Protein AF-A0A2G4SIT1-F1 (afdb_monomer_lite)

pLDDT: mean 75.6, std 15.59, range [47.19, 94.94]

InterPro domains:
  IPR000571 Zinc finger, CCCH-type [PF00642] (1-26)
  IPR000571 Zinc finger, CCCH-type [PF00642] (51-73)
  IPR000571 Zinc finger, CCCH-type [PS50103] (1-28)
  IPR000571 Zinc finger, CCCH-type [PS50103] (50-73)
  IPR000571 Zinc finger, CCCH-type [SM00356] (1-27)
  IPR000571 Zinc finger, CCCH-type [SM00356] (50-73)
  IPR036855 Zinc finger, CCCH-type superfamily [SSF90229] (1-31)
  IPR036855 Zinc finger, CCCH-type superfamily [SSF90229] (48-73)
  IPR045877 RNA-binding protein ZFP36-like [PTHR12547] (1-73)

Secondary structure (DSSP, 8-state):
---SB-HHHHHHS--TTGGG-SSBSSGGG--PPSSS------------TTTT-S--HHHHHHS--TTGGG---

Radius of gyration: 21.33 Å; chains: 1; bounding box: 47×39×37 Å

Sequence (73 aa):
YKTRLCERYETEGSCPYGPKCHFAHGIGELRGKPEGQAAKEESPAENNQLFKTKLCEKFMRERFCQYGPKCHF

Foldseek 3Di:
DQQAADVCCVPVVDDPCPPVDPHDSDPVSHDHDPDDDDDPDDDDDDDPPQAPPDPDVCCVVVVDDPCPPVDRD

Organism: NCBI:txid1340429

Structure (mmCIF, N/CA/C/O backbone):
data_AF-A0A2G4SIT1-F1
#
_entry.id   AF-A0A2G4SIT1-F1
#
loop_
_atom_site.group_PDB
_atom_site.id
_atom_site.type_symbol
_atom_site.label_atom_id
_atom_site.label_alt_id
_atom_site.label_comp_id
_atom_site.label_asym_id
_atom_site.label_entity_id
_atom_site.label_seq_id
_atom_site.pdbx_PDB_ins_code
_atom_site.Cartn_x
_atom_site.Cartn_y
_atom_site.Cartn_z
_atom_site.occupancy
_atom_site.B_iso_or_equiv
_atom_site.auth_seq_id
_atom_site.auth_comp_id
_atom_site.auth_asym_id
_atom_site.auth_atom_id
_atom_site.pdbx_PDB_model_num
ATOM 1 N N . TYR A 1 1 ? 5.847 -8.650 3.534 1.00 83.31 1 TYR A N 1
ATOM 2 C CA . TYR A 1 1 ? 6.736 -9.064 2.429 1.00 83.31 1 TYR A CA 1
ATOM 3 C C . TYR A 1 1 ? 5.850 -9.514 1.274 1.00 83.31 1 TYR A C 1
ATOM 5 O O . TYR A 1 1 ? 4.945 -10.297 1.537 1.00 83.31 1 TYR A O 1
ATOM 13 N N . LYS A 1 2 ? 6.047 -8.973 0.064 1.00 89.50 2 LYS A N 1
ATOM 14 C CA . LYS A 1 2 ? 5.240 -9.201 -1.154 1.00 89.50 2 LYS A CA 1
ATOM 15 C C . LYS A 1 2 ? 3.753 -8.821 -1.038 1.00 89.50 2 LYS A C 1
ATOM 17 O O . LYS A 1 2 ? 2.879 -9.569 -1.443 1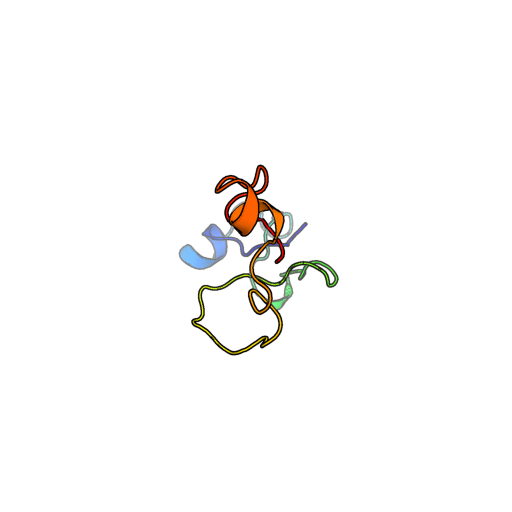.00 89.50 2 LYS A O 1
ATOM 22 N N . THR A 1 3 ? 3.462 -7.653 -0.466 1.00 88.62 3 THR A N 1
ATOM 23 C CA . THR A 1 3 ? 2.086 -7.140 -0.261 1.00 88.62 3 THR A CA 1
ATOM 24 C C . THR A 1 3 ? 1.612 -6.170 -1.349 1.00 88.62 3 THR A C 1
ATOM 26 O O . THR A 1 3 ? 0.479 -5.703 -1.297 1.00 88.62 3 THR A O 1
ATOM 29 N N . ARG A 1 4 ? 2.491 -5.808 -2.289 1.00 90.94 4 ARG A N 1
ATOM 30 C CA . ARG A 1 4 ? 2.221 -4.961 -3.463 1.00 90.94 4 ARG A CA 1
ATOM 31 C C . ARG A 1 4 ? 3.013 -5.496 -4.657 1.00 90.94 4 ARG A C 1
ATOM 33 O O . ARG A 1 4 ? 4.027 -6.172 -4.443 1.00 90.94 4 ARG A O 1
ATOM 40 N N . LEU A 1 5 ? 2.548 -5.202 -5.870 1.00 93.06 5 LEU A N 1
ATOM 41 C CA . LEU A 1 5 ? 3.236 -5.556 -7.113 1.00 93.06 5 LEU A CA 1
ATOM 42 C C . LEU A 1 5 ? 4.533 -4.754 -7.270 1.00 93.06 5 LEU A C 1
ATOM 44 O O . LEU A 1 5 ? 4.673 -3.648 -6.751 1.00 93.06 5 LEU A O 1
ATOM 48 N N . CYS A 1 6 ? 5.511 -5.358 -7.933 1.00 94.94 6 CYS A N 1
ATOM 49 C CA . CYS A 1 6 ? 6.777 -4.731 -8.264 1.00 94.94 6 CYS A CA 1
ATOM 50 C C . CYS A 1 6 ? 6.616 -3.936 -9.557 1.00 94.94 6 CYS A C 1
ATOM 52 O O . CYS A 1 6 ? 6.646 -4.517 -10.637 1.00 94.94 6 CYS A O 1
ATOM 54 N N . GLU A 1 7 ? 6.516 -2.615 -9.438 1.00 93.62 7 GLU A N 1
ATOM 55 C CA . GLU A 1 7 ? 6.351 -1.708 -10.582 1.00 93.62 7 GLU A CA 1
ATOM 56 C C . GLU A 1 7 ? 7.440 -1.909 -11.638 1.00 93.62 7 GLU A C 1
ATOM 58 O O . GLU A 1 7 ? 7.155 -1.961 -12.823 1.00 93.62 7 GLU A O 1
ATOM 63 N N . ARG A 1 8 ? 8.693 -2.100 -11.212 1.00 94.06 8 ARG A N 1
ATOM 64 C CA . ARG A 1 8 ? 9.812 -2.316 -12.134 1.00 94.06 8 ARG A CA 1
ATOM 65 C C . ARG A 1 8 ? 9.672 -3.604 -12.945 1.00 94.06 8 ARG A C 1
ATOM 67 O O . ARG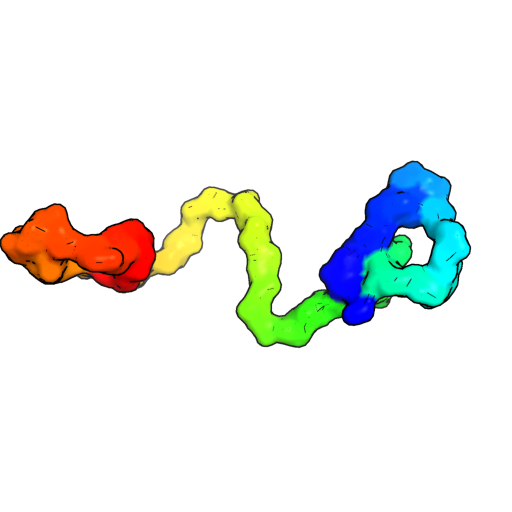 A 1 8 ? 9.931 -3.621 -14.139 1.00 94.06 8 ARG A O 1
ATOM 74 N N . TYR A 1 9 ? 9.279 -4.690 -12.284 1.00 94.62 9 TYR A N 1
ATOM 75 C CA . TYR A 1 9 ? 9.053 -5.952 -12.979 1.00 94.62 9 TYR A CA 1
ATOM 76 C C . TYR A 1 9 ? 7.847 -5.852 -13.919 1.00 94.62 9 TYR A C 1
ATOM 78 O O . TYR A 1 9 ? 7.850 -6.461 -14.978 1.00 94.62 9 TYR A O 1
ATOM 86 N N . GLU A 1 10 ? 6.839 -5.063 -13.551 1.00 92.00 10 GLU A N 1
ATOM 87 C CA . GLU A 1 10 ? 5.656 -4.817 -14.373 1.00 92.00 10 GLU A CA 1
ATOM 88 C C . GLU A 1 10 ? 5.964 -3.962 -15.612 1.00 92.00 10 GLU A C 1
ATOM 90 O O . GLU A 1 10 ? 5.487 -4.275 -16.699 1.00 92.00 10 GLU A O 1
ATOM 95 N N . THR A 1 11 ? 6.795 -2.924 -15.481 1.00 93.00 11 THR A N 1
ATOM 96 C CA . THR A 1 11 ? 7.138 -2.020 -16.590 1.00 93.00 11 THR A CA 1
ATOM 97 C C . THR A 1 11 ? 8.281 -2.533 -17.463 1.00 93.00 11 THR A C 1
ATOM 99 O O . THR A 1 11 ? 8.210 -2.426 -18.684 1.00 93.00 11 THR A O 1
ATOM 102 N N . GLU A 1 12 ? 9.337 -3.090 -16.865 1.00 93.00 12 GLU A N 1
ATOM 103 C CA . GLU A 1 12 ? 10.546 -3.540 -17.571 1.00 93.00 12 GLU A CA 1
ATOM 104 C C . GLU A 1 12 ? 10.558 -5.059 -17.830 1.00 93.00 12 GLU A C 1
ATOM 106 O O . GLU A 1 12 ? 11.428 -5.558 -18.544 1.00 93.00 12 GLU A O 1
ATOM 111 N N . GLY A 1 13 ? 9.646 -5.831 -17.225 1.00 90.75 13 GLY A N 1
ATOM 112 C CA . GLY A 1 13 ? 9.652 -7.302 -17.287 1.00 90.75 13 GLY A CA 1
ATOM 113 C C . GLY A 1 13 ? 10.779 -7.962 -16.480 1.00 90.75 13 GLY A C 1
ATOM 114 O O . GLY A 1 13 ? 10.909 -9.187 -16.465 1.00 90.75 13 GLY A O 1
ATOM 115 N N . 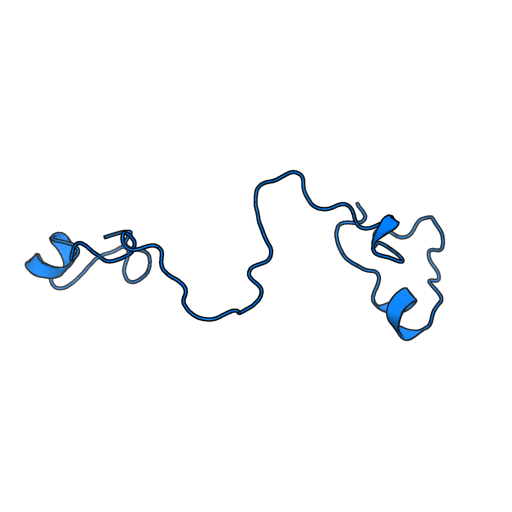SER A 1 14 ? 11.623 -7.167 -15.816 1.00 92.06 14 SER A N 1
ATOM 116 C CA . SER A 1 14 ? 12.800 -7.623 -15.081 1.00 92.06 14 SER A CA 1
ATOM 117 C C . SER A 1 14 ? 13.019 -6.791 -13.822 1.00 92.06 14 SER A C 1
ATOM 119 O O . SER A 1 14 ? 12.712 -5.604 -13.757 1.00 92.06 14 SER A O 1
ATOM 121 N N . CYS A 1 15 ? 13.563 -7.425 -12.785 1.00 94.75 15 CYS A N 1
ATOM 122 C CA . CYS A 1 15 ? 13.830 -6.784 -11.506 1.00 94.75 15 CYS A CA 1
ATOM 123 C C . CYS A 1 15 ? 15.257 -7.105 -1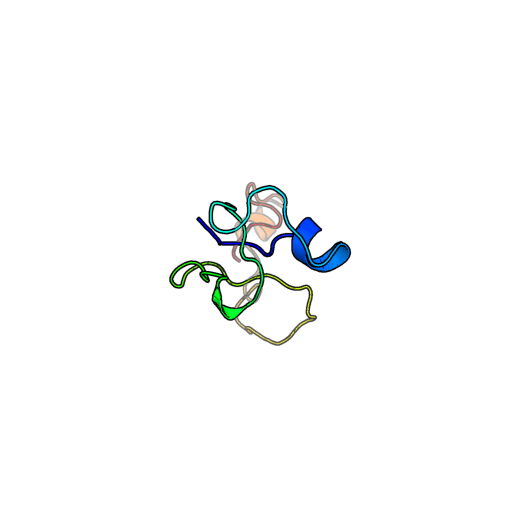1.046 1.00 94.75 15 CYS A C 1
ATOM 125 O O . CYS A 1 15 ? 15.606 -8.285 -10.942 1.00 94.75 15 CYS A O 1
ATOM 127 N N . PRO A 1 16 ? 16.077 -6.099 -10.685 1.00 94.44 16 PRO A N 1
ATOM 128 C CA . PRO A 1 16 ? 17.468 -6.302 -10.278 1.00 94.44 16 PRO A CA 1
ATOM 129 C C . PRO A 1 16 ? 17.589 -7.084 -8.964 1.00 94.44 16 PRO A C 1
ATOM 131 O O . PRO A 1 16 ? 18.626 -7.677 -8.684 1.00 94.44 16 PRO A O 1
ATOM 134 N N . TYR A 1 17 ? 16.526 -7.108 -8.153 1.00 92.25 17 TYR A N 1
ATOM 135 C CA . TYR A 1 17 ? 16.480 -7.864 -6.902 1.00 92.25 17 TYR A CA 1
ATOM 136 C C . TYR A 1 17 ? 16.155 -9.350 -7.110 1.00 92.25 17 TYR A C 1
ATOM 138 O O . TYR A 1 17 ? 16.286 -10.142 -6.171 1.00 92.25 17 TYR A O 1
ATOM 146 N N . GLY A 1 18 ? 15.723 -9.736 -8.317 1.00 90.81 18 GLY A N 1
ATOM 147 C CA . GLY A 1 18 ? 15.349 -11.105 -8.658 1.00 90.81 18 GLY A CA 1
ATOM 148 C C . GLY A 1 18 ? 14.405 -11.731 -7.616 1.00 90.81 18 GLY A C 1
ATOM 149 O O . GLY A 1 18 ? 13.491 -11.062 -7.130 1.00 90.81 18 GLY A O 1
ATOM 150 N N . PRO A 1 19 ? 14.621 -12.990 -7.196 1.00 89.06 19 PRO A N 1
ATOM 151 C CA . PRO A 1 19 ? 13.729 -13.676 -6.257 1.00 89.06 19 PRO A CA 1
ATOM 152 C C . PRO A 1 19 ? 13.742 -13.082 -4.839 1.00 89.06 19 PRO A C 1
ATOM 154 O O . PRO A 1 19 ? 12.845 -13.365 -4.048 1.00 89.06 19 PRO A O 1
ATOM 157 N N . LYS A 1 20 ? 14.733 -12.243 -4.505 1.00 92.25 20 LYS A N 1
ATOM 158 C CA . LYS A 1 20 ? 14.828 -11.567 -3.202 1.00 92.25 20 LYS A CA 1
ATOM 159 C C . LYS A 1 20 ? 13.967 -10.303 -3.128 1.00 92.25 20 LYS A C 1
ATOM 161 O O . LYS A 1 20 ? 13.906 -9.679 -2.069 1.00 92.25 20 LYS A O 1
ATOM 166 N N . CYS A 1 21 ? 13.300 -9.923 -4.220 1.00 93.88 21 CYS A N 1
ATOM 167 C CA . CYS A 1 21 ? 12.451 -8.742 -4.265 1.00 93.88 21 CYS A CA 1
ATOM 168 C C . CYS A 1 21 ? 11.385 -8.761 -3.156 1.00 93.88 21 CYS A C 1
ATOM 170 O O . CYS A 1 21 ? 10.655 -9.737 -2.970 1.00 93.88 21 CYS A O 1
ATOM 172 N N . HIS A 1 22 ? 11.289 -7.649 -2.422 1.00 92.81 22 HIS A N 1
ATOM 173 C CA . HIS A 1 22 ? 10.303 -7.461 -1.355 1.00 92.81 22 HIS A CA 1
ATOM 174 C C . HIS A 1 22 ? 8.880 -7.242 -1.885 1.00 92.81 22 HIS A C 1
ATOM 176 O O . HIS A 1 22 ? 7.925 -7.306 -1.105 1.00 92.81 22 HIS A O 1
ATOM 182 N N . PHE A 1 23 ? 8.749 -6.997 -3.188 1.00 93.69 23 PHE A N 1
ATOM 183 C CA . PHE A 1 23 ? 7.500 -6.823 -3.918 1.00 93.69 23 PHE A CA 1
ATOM 184 C C . PHE A 1 23 ? 7.182 -8.082 -4.735 1.00 93.69 23 PHE A C 1
ATOM 186 O O . PHE A 1 23 ? 8.051 -8.919 -4.986 1.00 93.69 23 PHE A O 1
ATOM 193 N N . ALA A 1 24 ? 5.917 -8.250 -5.104 1.00 94.62 24 ALA A N 1
ATOM 194 C CA . ALA A 1 24 ? 5.460 -9.390 -5.888 1.00 94.62 24 ALA A CA 1
ATOM 195 C C . ALA A 1 24 ? 5.732 -9.157 -7.383 1.00 94.62 24 ALA A C 1
ATOM 197 O O . ALA A 1 24 ? 5.343 -8.119 -7.906 1.00 94.62 24 ALA A O 1
ATOM 198 N N . HIS A 1 25 ? 6.361 -10.100 -8.086 1.00 94.88 25 HIS A N 1
ATOM 199 C CA . HIS A 1 25 ? 6.548 -10.030 -9.545 1.00 94.88 25 HIS A CA 1
ATOM 200 C C . HIS A 1 25 ? 5.307 -10.493 -10.327 1.00 94.88 25 HIS A C 1
ATOM 202 O O . HIS A 1 25 ? 5.322 -10.602 -11.546 1.00 94.88 25 HIS A O 1
ATOM 208 N N . GLY A 1 26 ? 4.208 -10.763 -9.628 1.00 89.25 26 GLY A N 1
ATOM 209 C CA . GLY A 1 26 ? 2.927 -11.104 -10.219 1.00 89.25 26 GLY A CA 1
ATOM 210 C C . GLY A 1 26 ? 1.897 -11.402 -9.141 1.00 89.25 26 GLY A C 1
ATOM 211 O O . GLY A 1 26 ? 2.211 -11.467 -7.951 1.00 89.25 26 GLY A O 1
ATOM 212 N N . ILE A 1 27 ? 0.658 -11.625 -9.566 1.00 86.69 27 ILE A N 1
ATOM 213 C CA . ILE A 1 27 ? -0.477 -11.859 -8.664 1.00 86.69 27 ILE A CA 1
ATOM 214 C C . ILE A 1 27 ? -0.262 -13.126 -7.818 1.00 86.69 27 ILE A C 1
ATOM 216 O O . ILE A 1 27 ? -0.605 -13.143 -6.642 1.00 86.69 27 ILE A O 1
ATOM 220 N N . GLY A 1 28 ? 0.391 -14.157 -8.368 1.00 86.94 28 GLY A N 1
ATOM 221 C CA . GLY A 1 28 ? 0.695 -15.393 -7.632 1.00 86.94 28 GLY A CA 1
ATOM 222 C C . GLY A 1 28 ? 1.678 -15.213 -6.469 1.00 86.94 28 GLY A C 1
ATOM 223 O O . GLY A 1 28 ? 1.657 -15.983 -5.513 1.00 86.94 28 GLY A O 1
ATOM 224 N N . GLU A 1 29 ? 2.523 -14.180 -6.514 1.00 90.06 29 GLU A N 1
ATOM 225 C CA . GLU A 1 29 ? 3.423 -13.831 -5.412 1.00 90.06 29 GLU A CA 1
ATOM 226 C C . GLU A 1 29 ? 2.824 -12.784 -4.462 1.00 90.06 29 GLU A C 1
ATOM 228 O O . GLU A 1 29 ? 3.377 -12.548 -3.382 1.00 90.06 29 GLU A O 1
ATOM 233 N N . LEU A 1 30 ? 1.719 -12.144 -4.860 1.00 90.56 30 LEU A N 1
ATOM 234 C CA . LEU A 1 30 ? 1.070 -11.075 -4.118 1.00 90.56 30 LEU A CA 1
ATOM 235 C C . LEU A 1 30 ? 0.313 -11.662 -2.929 1.00 90.56 30 LEU A C 1
ATOM 237 O O . LEU A 1 30 ? -0.782 -12.207 -3.040 1.00 90.56 30 LEU A O 1
ATOM 241 N N . ARG A 1 31 ? 0.902 -11.521 -1.747 1.00 85.25 31 ARG A N 1
ATOM 242 C CA . ARG A 1 31 ? 0.266 -11.911 -0.496 1.00 85.25 31 ARG A CA 1
ATOM 243 C C . ARG A 1 31 ? -0.714 -10.818 -0.102 1.00 85.25 31 ARG A C 1
ATOM 245 O O . ARG A 1 31 ? -0.321 -9.786 0.449 1.00 85.25 31 ARG A O 1
ATOM 252 N N . GLY A 1 32 ? -1.990 -11.067 -0.391 1.00 71.94 32 GLY A N 1
ATOM 253 C CA . GLY A 1 32 ? -3.091 -10.351 0.235 1.00 71.94 32 GLY A CA 1
ATOM 254 C C . GLY A 1 32 ? -2.907 -10.400 1.748 1.00 71.94 32 GLY A C 1
ATOM 255 O O . GLY A 1 32 ? -2.626 -11.452 2.324 1.00 71.94 32 GLY A O 1
ATOM 256 N N . LYS A 1 33 ? -2.975 -9.236 2.390 1.00 59.34 33 LYS A N 1
ATOM 257 C CA . LYS A 1 33 ? -2.997 -9.128 3.851 1.00 59.34 33 LYS A CA 1
ATOM 258 C C . LYS A 1 33 ? -4.100 -10.081 4.355 1.00 59.34 33 LYS A C 1
ATOM 260 O O . LYS A 1 33 ? -5.179 -10.040 3.759 1.00 59.34 33 LYS A O 1
ATOM 265 N N . PRO A 1 34 ? -3.863 -10.934 5.376 1.00 53.19 34 PRO A N 1
ATOM 266 C CA . PRO A 1 34 ? -4.951 -11.710 5.952 1.00 53.19 34 PRO A CA 1
ATOM 267 C C . PRO A 1 34 ? -6.035 -10.713 6.357 1.00 53.19 34 PRO A C 1
ATOM 269 O O . PRO A 1 34 ? -5.740 -9.643 6.895 1.00 53.19 34 PRO A O 1
ATOM 272 N N . GLU A 1 35 ? -7.238 -11.040 5.919 1.00 52.06 35 GLU A N 1
ATOM 273 C CA . GLU A 1 35 ? -8.506 -10.339 6.053 1.00 52.06 35 GLU A CA 1
ATOM 274 C C . GLU A 1 35 ? -8.505 -9.196 7.075 1.00 52.06 35 GLU A C 1
ATOM 276 O O . GLU A 1 35 ? -8.336 -9.386 8.278 1.00 52.06 35 GLU A O 1
ATOM 281 N N . GLY A 1 36 ? -8.715 -7.975 6.582 1.00 49.31 36 GLY A N 1
ATOM 282 C CA . GLY A 1 36 ? -8.995 -6.855 7.473 1.00 49.31 36 GLY A CA 1
ATOM 283 C C . GLY A 1 36 ? -9.017 -5.480 6.831 1.00 49.31 36 GLY A C 1
ATOM 284 O O . GLY A 1 36 ? -9.580 -4.569 7.426 1.00 49.31 36 GLY A O 1
ATOM 285 N N . GLN A 1 37 ? -8.422 -5.278 5.651 1.00 52.34 37 GLN A N 1
ATOM 286 C CA . GLN A 1 37 ? -8.458 -3.977 4.969 1.00 52.34 37 GLN A CA 1
ATOM 287 C C . GLN A 1 37 ? -8.459 -4.193 3.457 1.00 52.34 37 GLN A C 1
ATOM 289 O O . GLN A 1 37 ? -7.405 -4.256 2.825 1.00 52.34 37 GLN A O 1
ATOM 294 N N . ALA A 1 38 ? -9.668 -4.345 2.914 1.00 47.41 38 ALA A N 1
ATOM 295 C CA . ALA A 1 38 ? -9.934 -4.253 1.491 1.00 47.41 38 ALA A CA 1
ATOM 296 C C . ALA A 1 38 ? -9.393 -2.925 0.951 1.00 47.41 38 ALA A C 1
ATOM 298 O O . ALA A 1 38 ? -9.533 -1.871 1.581 1.00 47.41 38 ALA A O 1
ATOM 299 N N . ALA A 1 39 ? -8.787 -3.006 -0.228 1.00 47.19 39 ALA A N 1
ATOM 300 C CA . ALA A 1 39 ? -8.615 -1.877 -1.112 1.00 47.19 39 ALA A CA 1
ATOM 301 C C . ALA A 1 39 ? -9.940 -1.105 -1.183 1.00 47.19 39 ALA A C 1
ATOM 303 O O . ALA A 1 39 ? -10.952 -1.635 -1.634 1.00 47.19 39 ALA A O 1
ATOM 304 N N . LYS A 1 40 ? -9.942 0.149 -0.726 1.00 47.78 40 LYS A N 1
ATOM 305 C CA . LYS A 1 40 ? -10.878 1.119 -1.282 1.00 47.78 40 LYS A CA 1
ATOM 306 C C . LYS A 1 40 ? -10.291 1.554 -2.612 1.00 47.78 40 LYS A C 1
ATOM 308 O O . LYS A 1 40 ? -9.609 2.568 -2.695 1.00 47.78 40 LYS A O 1
ATOM 313 N N . GLU A 1 41 ? -10.515 0.704 -3.603 1.00 50.56 41 GLU A N 1
ATOM 314 C CA . GLU A 1 41 ? -10.751 1.178 -4.954 1.00 50.56 41 GLU A CA 1
ATOM 315 C C . GLU A 1 41 ? -11.967 2.107 -4.887 1.00 50.56 41 GLU A C 1
ATOM 317 O O . GLU A 1 41 ? -12.950 1.858 -4.179 1.00 50.56 41 GLU A O 1
ATOM 322 N N . GLU A 1 42 ? -11.840 3.234 -5.562 1.00 60.53 42 GLU A N 1
ATOM 323 C CA . GLU A 1 42 ? -12.917 4.161 -5.843 1.00 60.53 42 GLU A CA 1
ATOM 324 C C . GLU A 1 42 ? -14.018 3.403 -6.598 1.00 60.53 42 GLU A C 1
ATOM 326 O O . GLU A 1 42 ? -13.811 2.915 -7.705 1.00 60.53 42 GLU A O 1
ATOM 331 N N . SER A 1 43 ? -15.186 3.223 -5.984 1.00 53.09 43 SER A N 1
ATOM 332 C CA . SER A 1 43 ? -16.383 2.738 -6.674 1.00 53.09 43 SER A CA 1
ATOM 333 C C . SER A 1 43 ? -17.629 3.334 -6.009 1.00 53.09 43 SER A C 1
ATOM 335 O O . SER A 1 43 ? -17.714 3.351 -4.774 1.00 53.09 43 SER A O 1
ATOM 337 N N . PRO A 1 44 ? -18.562 3.905 -6.791 1.00 60.25 44 PRO A N 1
ATOM 338 C CA . PRO A 1 44 ? -19.620 4.760 -6.282 1.00 60.25 44 PRO A CA 1
ATOM 339 C C . PRO A 1 44 ? -20.749 3.948 -5.644 1.00 60.25 44 PRO A C 1
ATOM 341 O O . PRO A 1 44 ? -21.270 3.015 -6.233 1.00 60.25 44 PRO A O 1
ATOM 344 N N . ALA A 1 45 ? -21.140 4.379 -4.445 1.00 58.41 45 ALA A N 1
ATOM 345 C CA . ALA A 1 45 ? -22.501 4.332 -3.919 1.00 58.41 45 ALA A CA 1
ATOM 346 C C . ALA A 1 45 ? -23.333 3.057 -4.156 1.00 58.41 45 ALA A C 1
ATOM 348 O O . ALA A 1 45 ? -24.300 3.124 -4.898 1.00 58.41 45 ALA A O 1
ATOM 349 N N . GLU A 1 46 ? -23.119 1.986 -3.385 1.00 56.78 46 GLU A N 1
ATOM 350 C CA . GLU A 1 46 ? -24.200 1.021 -3.126 1.00 56.78 46 GLU A CA 1
ATOM 351 C C . GLU A 1 46 ? -24.284 0.653 -1.636 1.00 56.78 46 GLU A C 1
ATOM 353 O O . GLU A 1 46 ? -23.621 -0.234 -1.110 1.00 56.78 46 GLU A O 1
ATOM 358 N N . ASN A 1 47 ? -25.126 1.440 -0.960 1.00 61.06 47 ASN A N 1
ATOM 359 C CA . ASN A 1 47 ? -26.150 0.971 -0.031 1.00 61.06 47 ASN A CA 1
ATOM 360 C C . ASN A 1 47 ? -25.707 0.106 1.168 1.00 61.06 47 ASN A C 1
ATOM 362 O O . ASN A 1 47 ? -25.968 -1.091 1.232 1.00 61.06 47 ASN A O 1
ATOM 366 N N . ASN A 1 48 ? -25.185 0.767 2.206 1.00 59.66 48 ASN A N 1
ATOM 367 C CA . ASN A 1 48 ? -25.426 0.339 3.584 1.00 59.66 48 ASN A CA 1
ATOM 368 C C . ASN A 1 48 ? -26.341 1.371 4.252 1.00 59.66 48 ASN A C 1
ATOM 370 O O . ASN A 1 48 ? -25.878 2.368 4.812 1.00 59.66 48 ASN A O 1
ATOM 374 N N . GLN A 1 49 ? -27.644 1.126 4.144 1.00 62.34 49 GLN A N 1
ATOM 375 C CA . GLN A 1 49 ? -28.765 1.942 4.622 1.00 62.34 49 GLN A CA 1
ATOM 376 C C . GLN A 1 49 ? -28.781 2.258 6.136 1.00 62.34 49 GLN A C 1
ATOM 378 O O . GLN A 1 49 ? -29.804 2.700 6.638 1.00 62.34 49 GLN A O 1
ATOM 383 N N . LEU A 1 50 ? -27.684 2.073 6.880 1.00 58.22 50 LEU A N 1
ATOM 384 C CA . LEU A 1 50 ? -27.538 2.475 8.287 1.00 58.22 50 LEU A CA 1
ATOM 385 C C . LEU A 1 50 ? -26.391 3.471 8.555 1.00 58.22 50 LEU A C 1
ATOM 387 O O . LEU A 1 50 ? -26.208 3.889 9.695 1.00 58.22 50 LEU A O 1
ATOM 391 N N . PHE A 1 51 ? -25.635 3.895 7.540 1.00 56.72 51 PHE A N 1
ATOM 392 C CA . PHE A 1 51 ? -24.631 4.954 7.695 1.00 56.72 51 PHE A CA 1
ATOM 393 C C . PHE A 1 51 ? -25.273 6.317 7.374 1.00 56.72 51 PHE A C 1
ATOM 395 O O . PHE A 1 51 ? -25.742 6.511 6.256 1.00 56.72 51 PHE A O 1
ATOM 402 N N . LYS A 1 52 ? -25.302 7.252 8.340 1.00 57.88 52 LYS A N 1
ATOM 403 C CA . LYS A 1 52 ? -26.018 8.554 8.299 1.00 57.88 52 LYS A CA 1
ATOM 404 C C . LYS A 1 52 ? -27.556 8.520 8.389 1.00 57.88 52 LYS A C 1
ATOM 406 O O . LYS A 1 52 ? -28.215 9.442 7.910 1.00 57.88 52 LYS A O 1
ATOM 411 N N . THR A 1 53 ? -28.174 7.504 8.993 1.00 62.00 53 THR A N 1
ATOM 412 C CA . THR A 1 53 ? -29.648 7.504 9.155 1.00 62.00 53 THR A CA 1
ATOM 413 C C . THR A 1 53 ? -30.164 8.248 10.383 1.00 62.00 53 THR A C 1
ATOM 415 O O . THR A 1 53 ? -31.369 8.474 10.483 1.00 62.00 53 THR A O 1
ATOM 418 N N . LYS A 1 54 ? -29.297 8.652 11.321 1.00 63.28 54 LYS A N 1
ATOM 419 C CA . LYS A 1 54 ? -29.700 9.366 12.539 1.00 63.28 54 LYS A CA 1
ATOM 420 C C . LYS A 1 54 ? -28.859 10.613 12.724 1.00 63.28 54 LYS A C 1
ATOM 422 O O . LYS A 1 54 ? -27.698 10.530 13.080 1.00 63.28 54 LYS A O 1
ATOM 427 N N . LEU A 1 55 ? -29.476 11.774 12.554 1.00 68.88 55 LEU A N 1
ATOM 428 C CA . LEU A 1 55 ? -28.787 13.050 12.691 1.00 68.88 55 LEU A CA 1
ATOM 429 C C . LEU A 1 55 ? -28.160 13.183 14.089 1.00 68.88 55 LEU A C 1
ATOM 431 O O . LEU A 1 55 ? -28.847 13.013 15.096 1.00 68.88 55 LEU A O 1
ATOM 435 N N . CYS A 1 56 ? -26.856 13.469 14.148 1.00 73.38 56 CYS A N 1
ATOM 436 C CA . CYS A 1 56 ? -26.126 13.630 15.403 1.00 73.38 56 CYS A CA 1
ATOM 437 C C . CYS A 1 56 ? -26.835 14.636 16.327 1.00 73.38 56 CYS A C 1
ATOM 439 O O . CYS A 1 56 ? -26.853 15.839 16.066 1.00 73.38 56 CYS A O 1
ATOM 441 N N . GLU A 1 57 ? -27.391 14.151 17.437 1.00 73.88 57 GLU A N 1
ATOM 442 C CA . GLU A 1 57 ? -28.190 14.965 18.360 1.00 73.88 57 GLU A CA 1
ATOM 443 C C . GLU A 1 57 ? -27.368 16.117 18.969 1.00 73.88 57 GLU A C 1
ATOM 445 O O . GLU A 1 57 ? -27.862 17.233 19.126 1.00 73.88 57 GLU A O 1
ATOM 450 N N . LYS A 1 58 ? -26.063 15.894 19.195 1.00 67.69 58 LYS A N 1
ATOM 451 C CA . LYS A 1 58 ? -25.122 16.943 19.624 1.00 67.69 58 LYS A CA 1
ATOM 452 C C . LYS A 1 58 ? -24.920 18.018 18.559 1.00 67.69 58 LYS A C 1
ATOM 454 O O . LYS A 1 58 ? -24.890 19.199 18.887 1.00 67.69 58 LYS A O 1
ATOM 459 N N . PHE A 1 59 ? -24.841 17.632 17.286 1.00 73.69 59 PHE A N 1
ATOM 460 C CA . PHE A 1 59 ? -24.793 18.596 16.189 1.00 73.69 59 PHE A 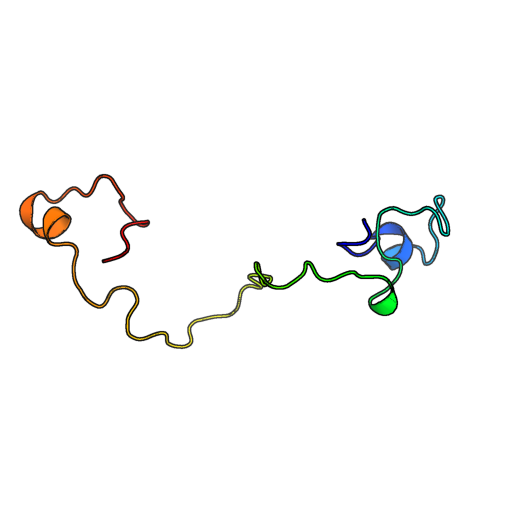CA 1
ATOM 461 C C . PHE A 1 59 ? -26.107 19.378 16.077 1.00 73.69 59 PHE A C 1
ATOM 463 O O . PHE A 1 59 ? -26.078 20.588 15.892 1.00 73.69 59 PHE A O 1
ATOM 470 N N . MET A 1 60 ? -27.258 18.725 16.255 1.00 72.56 60 MET A N 1
ATOM 471 C CA . MET A 1 60 ? -28.561 19.399 16.204 1.00 72.56 60 MET A CA 1
ATOM 472 C C . MET A 1 60 ? -28.775 20.385 17.347 1.00 72.56 60 MET A C 1
ATOM 474 O O . MET A 1 60 ? -29.387 21.432 17.147 1.00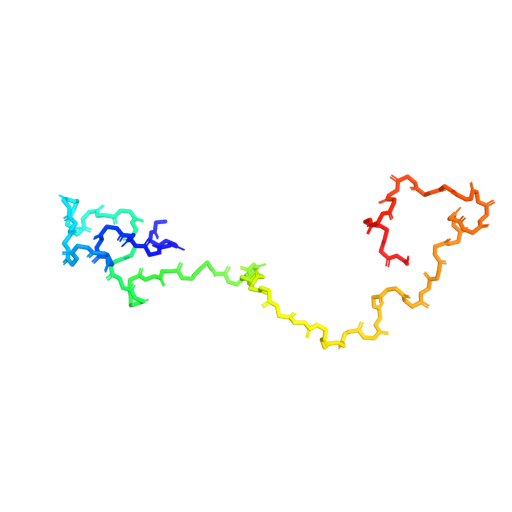 72.56 60 MET A O 1
ATOM 478 N N . ARG A 1 61 ? -28.242 20.081 18.531 1.00 75.69 61 ARG A N 1
ATOM 479 C CA . ARG A 1 61 ? -28.371 20.943 19.706 1.00 75.69 61 ARG A CA 1
ATOM 480 C C . ARG A 1 61 ? -27.353 22.081 19.729 1.00 75.69 61 ARG A C 1
ATOM 482 O O . ARG A 1 61 ? -27.698 23.197 20.099 1.00 75.69 61 ARG A O 1
ATOM 489 N N . GLU A 1 62 ? -26.108 21.811 19.347 1.00 77.25 62 GLU A N 1
ATOM 490 C CA . GLU A 1 62 ? -24.979 22.727 19.579 1.00 77.25 62 GLU A CA 1
ATOM 491 C C . GLU A 1 62 ? -24.393 23.286 18.270 1.00 77.25 62 GLU A C 1
ATOM 493 O O . GLU A 1 62 ? -23.440 24.058 18.301 1.00 77.25 62 GLU A O 1
ATOM 498 N N . ARG A 1 63 ? -24.952 22.902 17.106 1.00 74.06 63 ARG A N 1
ATOM 499 C CA . ARG A 1 63 ? -24.462 23.198 15.734 1.00 74.06 63 ARG A CA 1
ATOM 500 C C . ARG A 1 63 ? -22.986 22.870 15.503 1.00 74.06 63 ARG A C 1
ATOM 502 O O . ARG A 1 63 ? -22.407 23.225 14.479 1.00 74.06 63 ARG A O 1
ATOM 509 N N . PHE A 1 64 ? -22.388 22.157 16.445 1.00 78.00 64 PHE A N 1
ATOM 510 C CA . PHE A 1 64 ? -20.991 21.802 16.484 1.00 78.00 64 PHE A CA 1
ATOM 511 C C . PHE A 1 64 ? -20.882 20.381 17.024 1.00 78.00 64 PHE A C 1
ATOM 513 O O . PHE A 1 64 ? -21.391 20.050 18.092 1.00 78.00 64 PHE A O 1
ATOM 520 N N . CYS A 1 65 ? -20.218 19.522 16.259 1.00 77.75 65 CYS A N 1
ATOM 521 C CA . CYS A 1 65 ? -19.833 18.195 16.704 1.00 77.75 65 CYS A CA 1
ATOM 522 C C . CYS A 1 65 ? -18.317 18.105 16.603 1.00 77.75 65 CYS A C 1
ATOM 524 O O . CYS A 1 65 ? -17.764 18.223 15.512 1.00 77.75 65 CYS A O 1
ATOM 526 N N . GLN A 1 66 ? -17.650 17.848 17.727 1.00 80.06 66 GLN A N 1
ATOM 527 C CA . GLN A 1 66 ? -16.190 17.719 17.795 1.00 80.06 66 GLN A CA 1
ATOM 528 C C . GLN A 1 66 ? -15.621 16.617 16.882 1.00 80.06 66 GLN A C 1
ATOM 530 O O . GLN A 1 66 ? -14.443 16.639 16.541 1.00 80.06 66 GLN A O 1
ATOM 535 N N . TYR A 1 67 ? -16.456 15.654 16.475 1.00 76.75 67 TYR A N 1
ATOM 536 C CA . TYR A 1 67 ? -16.085 14.576 15.554 1.00 76.75 67 TYR A CA 1
ATOM 537 C C . TYR A 1 67 ? -16.319 14.935 14.077 1.00 76.75 67 TYR A C 1
ATOM 539 O O . TYR A 1 67 ? -15.824 14.239 13.189 1.00 76.75 67 TYR A O 1
ATOM 547 N N . GLY A 1 68 ? -17.058 16.016 13.802 1.00 69.00 68 GLY A N 1
ATOM 548 C CA . GLY A 1 68 ? -17.328 16.534 12.463 1.00 69.00 68 GLY A CA 1
ATOM 549 C C . GLY A 1 68 ? -17.791 15.448 11.475 1.00 69.00 68 GLY A C 1
ATOM 550 O O . GLY A 1 68 ? -18.656 14.642 11.817 1.00 69.00 68 GLY A O 1
ATOM 551 N N . PRO A 1 69 ? -17.210 15.368 10.264 1.00 66.38 69 PRO A N 1
ATOM 552 C CA . PRO A 1 69 ? -17.602 14.391 9.243 1.00 66.38 69 PRO A CA 1
ATOM 553 C C . PRO A 1 69 ? -17.224 12.938 9.584 1.00 66.38 69 PRO A C 1
ATOM 555 O O . PRO A 1 69 ? -17.594 12.029 8.847 1.00 66.38 69 PRO A O 1
ATOM 558 N N . LYS A 1 70 ? -16.491 12.710 10.683 1.00 70.69 70 LYS A N 1
ATOM 559 C CA . LYS A 1 70 ? -16.196 11.377 11.230 1.00 70.69 70 LYS A CA 1
ATOM 560 C C . LYS A 1 70 ? -17.219 10.942 12.283 1.00 70.69 70 LYS A C 1
ATOM 562 O O . LYS A 1 70 ? -17.048 9.891 12.890 1.00 70.69 70 LYS A O 1
ATOM 567 N N . CYS A 1 71 ? -18.249 11.746 12.551 1.00 73.56 71 CYS A N 1
ATOM 568 C CA . CYS A 1 71 ? -19.329 11.339 13.437 1.00 73.56 71 CYS A CA 1
ATOM 569 C C . CYS A 1 71 ? -20.071 10.145 12.819 1.00 73.56 71 CYS A C 1
ATOM 571 O O . CYS A 1 71 ? -20.435 10.177 11.648 1.00 73.56 71 CYS A O 1
ATOM 573 N N . HIS A 1 72 ? -20.262 9.081 13.598 1.00 69.50 72 HIS A N 1
ATOM 574 C CA . HIS A 1 72 ? -20.893 7.840 13.132 1.00 69.50 72 HIS A CA 1
ATOM 575 C C . HIS A 1 72 ? -22.433 7.896 13.116 1.00 69.50 72 HIS A C 1
ATOM 577 O O . HIS A 1 72 ? -23.069 6.876 12.859 1.00 69.50 72 HIS A O 1
ATOM 583 N N . PHE A 1 73 ? -23.010 9.060 13.426 1.00 62.91 73 PHE A N 1
ATOM 584 C CA . PHE A 1 73 ? -24.446 9.323 13.472 1.00 62.91 73 PHE A CA 1
ATOM 585 C C . PHE A 1 73 ? -24.843 10.180 12.270 1.00 62.91 73 PHE A C 1
ATOM 587 O O . PHE A 1 73 ? -24.309 11.311 12.161 1.00 62.91 73 PHE A O 1
#